Protein AF-0000000076358049 (afdb_homodimer)

Organism: Callorhinchus milii (NCBI:txid7868)

InterPro domains:
  IPR013098 Immunoglobulin I-set [PF07679] (2-53)
  IPR013783 Immunoglobulin-like fold [G3DSA:2.60.40.10] (1-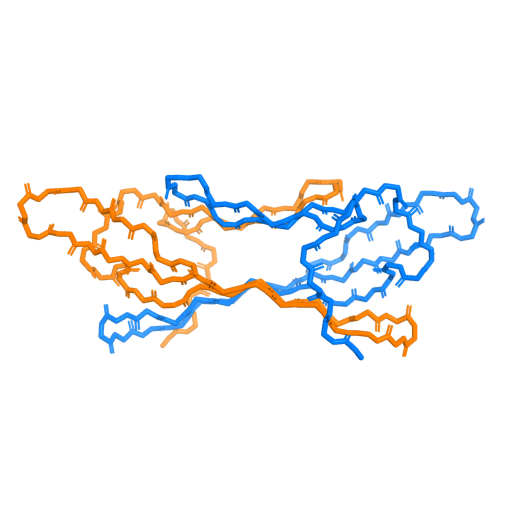58)
  IPR036179 Immunoglobulin-like domain superfamily [SSF48726] (2-59)

pLDDT: mean 88.79, std 9.06, range [47.19, 95.88]

Nearest PDB structures (foldseek):
  7ahs-assembly3_C  TM=7.640E-01  e=2.952E-03  Homo sapiens
  2vaj-assembly1_A-2  TM=8.334E-01  e=4.923E-01  Homo sapiens
  2xy2-assembly1_A  TM=7.778E-01  e=8.411E-01  Homo sapiens
  2oaj-assembly1_A  TM=4.592E-01  e=3.950E+00  Saccharomyces c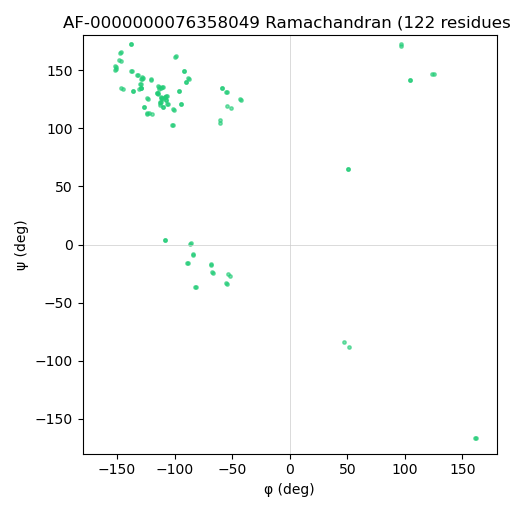erevisiae
  7ahs-assembly3_C  TM=7.615E-01  e=2.955E-03  Homo sapiens

Foldseek 3Di:
DPDDDDPQWHWDDDDPDTDIDGDPDDQVNFDKDKDWDADPPGDIDMDMWTWDADPVGDIDIHD/DPDDDDPQWHWDDDPPDTDIDGDPDDQVNFDKDKDWDADPPGDIDMDMWTWDADPVGDIDIHD

Solvent-accessible surface area (backbone atoms only — not comparable to full-atom values): 6856 Å² total; per-residue (Å²): 105,75,38,58,77,41,92,50,34,42,72,48,73,54,102,49,31,51,33,41,37,51,50,82,81,46,62,62,63,16,28,42,38,34,41,38,34,44,27,32,95,60,45,33,29,61,48,60,35,34,40,46,51,47,94,89,59,65,68,49,79,49,113,104,75,40,60,79,43,93,50,34,42,71,50,73,51,100,50,32,48,34,42,37,48,49,82,82,46,63,63,64,17,29,42,39,33,43,39,34,43,28,33,95,60,45,33,29,60,48,62,34,34,40,45,50,46,94,89,59,63,69,48,78,48,115

Sequence (126 aa):
MELQESPKYSFRRTGRRHFMTIHNVAAEDEGVYSVIAQLEPRGEAKSTAELYVSSKGGYVWNEMELQESPKYSFRRTGRRHFMTIHNVAAEDEGVYSVIAQLEPRGEAKSTAELYVSSKGGYVWNE

Secondary structure (DSSP, 8-state):
-EE-S-SSEEEEEETTEEEEEESS--GGG-EEEEEEEEESSS-EEEEEEEEEE-TTS-EEEE-/-EE-S-SSEEEEEETTEEEEEESS--GGG-EEEEEEEEESSS-EEEEEEEEEE-TTS-EEEE-

Radius of gyration: 14.93 Å; Cα contacts (8 Å, |Δi|>4): 304; chains: 2; bounding box: 22×43×33 Å

Structure (mmCIF, N/CA/C/O backbone):
data_AF-0000000076358049-model_v1
#
loop_
_entity.id
_entity.type
_entity.pdbx_description
1 polymer 'Immunoglobulin I-set domain-containing protein'
#
loop_
_atom_site.group_PDB
_atom_site.id
_atom_site.type_symbol
_atom_site.label_atom_id
_atom_site.label_alt_id
_atom_site.label_comp_id
_atom_site.label_asym_id
_atom_site.label_entity_id
_atom_site.label_seq_id
_atom_site.pdbx_PDB_ins_code
_atom_site.Cartn_x
_atom_site.Cartn_y
_atom_site.Cartn_z
_atom_site.occupancy
_atom_site.B_iso_or_equiv
_atom_site.auth_seq_id
_atom_site.auth_comp_id
_atom_site.auth_asym_id
_atom_site.auth_atom_id
_atom_site.pdbx_PDB_model_num
ATOM 1 N N . MET A 1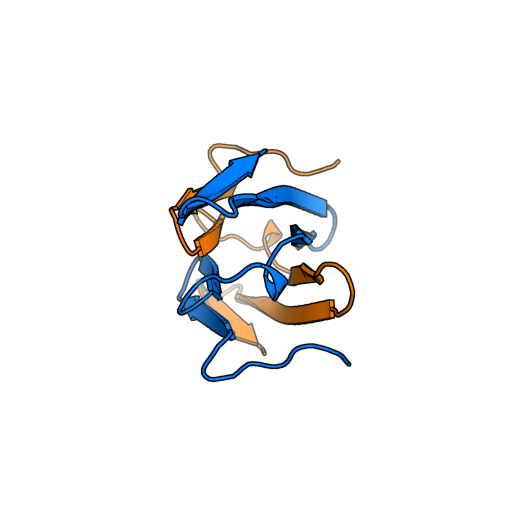 1 ? -12.273 -14.086 1.171 1 47.19 1 MET A N 1
ATOM 2 C CA . MET A 1 1 ? -11.641 -13.906 2.477 1 47.19 1 MET A CA 1
ATOM 3 C C . MET A 1 1 ? -10.641 -12.758 2.445 1 47.19 1 MET A C 1
ATOM 5 O O . MET A 1 1 ? -9.891 -12.609 1.476 1 47.19 1 MET A O 1
ATOM 9 N N . GLU A 1 2 ? -10.867 -11.703 3.23 1 55.41 2 GLU A N 1
ATOM 10 C CA . GLU A 1 2 ? -9.992 -10.531 3.281 1 55.41 2 GLU A CA 1
ATOM 11 C C . GLU A 1 2 ? -8.586 -10.906 3.73 1 55.41 2 GLU A C 1
ATOM 13 O O . GLU A 1 2 ? -8.414 -11.703 4.656 1 55.41 2 GLU A O 1
ATOM 18 N N . LEU A 1 3 ? -7.703 -10.961 2.906 1 61.09 3 LEU A N 1
ATOM 19 C CA . LEU A 1 3 ? -6.336 -11.234 3.326 1 61.09 3 LEU A CA 1
ATOM 20 C C . LEU A 1 3 ? -5.91 -10.297 4.449 1 61.09 3 LEU A C 1
ATOM 22 O O . LEU A 1 3 ? -6.285 -9.125 4.457 1 61.09 3 LEU A O 1
ATOM 26 N N . GLN A 1 4 ? -5.629 -10.859 5.57 1 71.56 4 GLN A N 1
ATOM 27 C CA . GLN A 1 4 ? -5.027 -10.164 6.699 1 71.56 4 GLN A CA 1
ATOM 28 C C . GLN A 1 4 ? -3.521 -10.406 6.762 1 71.56 4 GLN A C 1
ATOM 30 O O . GLN A 1 4 ? -3.008 -11.32 6.109 1 71.56 4 GLN A O 1
ATOM 35 N N . GLU A 1 5 ? -2.812 -9.609 7.461 1 79.5 5 GLU A N 1
ATOM 36 C CA . GLU A 1 5 ? -1.397 -9.852 7.723 1 79.5 5 GLU A CA 1
ATOM 37 C C . GLU A 1 5 ? -1.14 -11.32 8.055 1 79.5 5 GLU A C 1
ATOM 39 O O . GLU A 1 5 ? -1.915 -11.938 8.781 1 79.5 5 GLU A O 1
ATOM 44 N N . SER A 1 6 ? -0.331 -11.992 7.43 1 84.81 6 SER A N 1
ATOM 45 C CA . SER A 1 6 ? 0.047 -13.398 7.559 1 84.81 6 SER A CA 1
ATOM 46 C C . SER A 1 6 ? 1.52 -13.602 7.223 1 84.81 6 SER A C 1
ATOM 48 O O . SER A 1 6 ? 2.189 -12.688 6.742 1 84.81 6 SER A O 1
ATOM 50 N N . PRO A 1 7 ? 1.983 -14.766 7.605 1 88.94 7 PRO A N 1
ATOM 51 C CA . PRO A 1 7 ? 3.354 -15.039 7.168 1 88.94 7 PRO A CA 1
ATOM 52 C C . PRO A 1 7 ? 3.541 -14.867 5.664 1 88.94 7 PRO A C 1
ATOM 54 O O . PRO A 1 7 ? 4.656 -14.617 5.203 1 88.94 7 PRO A O 1
ATOM 57 N N . LYS A 1 8 ? 2.512 -15.016 4.934 1 90.12 8 LYS A N 1
ATOM 58 C CA . LYS A 1 8 ? 2.57 -14.914 3.477 1 90.12 8 LYS A CA 1
ATOM 59 C C . LYS A 1 8 ? 2.518 -13.453 3.029 1 90.12 8 LYS A C 1
ATOM 61 O O . LYS A 1 8 ? 3.215 -13.062 2.092 1 90.12 8 LYS A O 1
ATOM 66 N N . TYR A 1 9 ? 1.744 -12.664 3.729 1 91.44 9 TYR A N 1
ATOM 67 C CA . TYR A 1 9 ? 1.581 -11.25 3.408 1 91.44 9 TYR A CA 1
ATOM 68 C C . TYR A 1 9 ? 1.867 -10.383 4.625 1 91.44 9 TYR A C 1
ATOM 70 O O . TYR A 1 9 ? 1.155 -10.453 5.633 1 91.44 9 TYR A O 1
ATOM 78 N N . SER A 1 10 ? 2.867 -9.562 4.488 1 91.56 10 SER A N 1
ATOM 79 C CA . SER A 1 10 ? 3.135 -8.641 5.59 1 91.56 10 SER A CA 1
ATOM 80 C C . SER A 1 10 ? 2.871 -7.195 5.18 1 91.56 10 SER A C 1
ATOM 82 O O . SER A 1 10 ? 3.186 -6.797 4.055 1 91.56 10 SER A O 1
ATOM 84 N N . PHE A 1 11 ? 2.209 -6.477 6.078 1 90.31 11 PHE A N 1
ATOM 85 C CA . PHE A 1 11 ? 1.951 -5.051 5.922 1 90.31 11 PHE A CA 1
ATOM 86 C C . PHE A 1 11 ? 2.736 -4.246 6.949 1 90.31 11 PHE A C 1
ATOM 88 O O . PHE A 1 11 ? 2.703 -4.547 8.141 1 90.31 11 PHE A O 1
ATOM 95 N N . ARG A 1 12 ? 3.484 -3.266 6.406 1 85.75 12 ARG A N 1
ATOM 96 C CA . ARG A 1 12 ? 4.277 -2.461 7.328 1 85.75 12 ARG A CA 1
ATOM 97 C C . ARG A 1 12 ? 4.113 -0.973 7.039 1 85.75 12 ARG A C 1
ATOM 99 O O . ARG A 1 12 ? 3.838 -0.581 5.902 1 85.75 12 ARG A O 1
ATOM 106 N N . ARG A 1 13 ? 4.16 -0.231 8.102 1 86.5 13 ARG A N 1
ATOM 107 C CA . ARG A 1 13 ? 4.195 1.228 8.047 1 86.5 13 ARG A CA 1
ATOM 108 C C . ARG A 1 13 ? 5.406 1.774 8.797 1 86.5 13 ARG A C 1
ATOM 110 O O . ARG A 1 13 ? 5.621 1.449 9.969 1 86.5 13 ARG A O 1
ATOM 117 N N . THR A 1 14 ? 6.23 2.309 8.062 1 80.56 14 THR A N 1
ATOM 118 C CA . THR A 1 14 ? 7.406 2.9 8.695 1 80.56 14 THR A CA 1
ATOM 119 C C . THR A 1 14 ? 7.512 4.383 8.352 1 80.56 14 THR A C 1
ATOM 121 O O . THR A 1 14 ? 7.797 4.746 7.211 1 80.56 14 THR A O 1
ATOM 124 N N . GLY A 1 15 ? 7.352 5.301 9.367 1 77.06 15 GLY A N 1
ATOM 125 C CA . GLY A 1 15 ? 7.52 6.73 9.156 1 77.06 15 GLY A CA 1
ATOM 126 C C . GLY A 1 15 ? 6.719 7.258 7.977 1 77.06 15 GLY A C 1
ATOM 127 O O . GLY A 1 15 ? 5.5 7.426 8.07 1 77.06 15 GLY A O 1
ATOM 128 N N . ARG A 1 16 ? 7.434 7.176 6.684 1 80.69 16 ARG A N 1
ATOM 129 C CA . ARG A 1 16 ? 6.887 7.84 5.504 1 80.69 16 ARG A CA 1
ATOM 130 C C . ARG A 1 16 ? 6.34 6.824 4.508 1 80.69 16 ARG A C 1
ATOM 132 O O . ARG A 1 16 ? 5.832 7.195 3.447 1 80.69 16 ARG A O 1
ATOM 139 N N . ARG A 1 17 ? 6.379 5.508 4.93 1 84.88 17 ARG A N 1
ATOM 140 C CA . ARG A 1 17 ? 6.039 4.508 3.922 1 84.88 17 ARG A CA 1
ATOM 141 C C . ARG A 1 17 ? 4.988 3.537 4.445 1 84.88 17 ARG A C 1
ATOM 143 O O . ARG A 1 17 ? 5.027 3.139 5.609 1 84.88 17 ARG A O 1
ATOM 150 N N . HIS A 1 18 ? 4.012 3.271 3.654 1 89.88 18 HIS A N 1
ATOM 151 C CA . HIS A 1 18 ? 3.105 2.141 3.814 1 89.88 18 HIS A CA 1
ATOM 152 C C . HIS A 1 18 ? 3.299 1.117 2.699 1 89.88 18 HIS A C 1
ATOM 154 O O . HIS A 1 18 ? 3.25 1.463 1.518 1 89.88 18 HIS A O 1
ATOM 160 N N . PHE A 1 19 ? 3.635 -0.212 3.131 1 89.31 19 PHE A N 1
ATOM 161 C CA . PHE A 1 19 ? 3.902 -1.138 2.035 1 89.31 19 PHE A CA 1
ATOM 162 C C . PHE A 1 19 ? 3.451 -2.547 2.396 1 89.31 19 PHE A C 1
ATOM 164 O O . PHE A 1 19 ? 3.264 -2.863 3.574 1 89.31 19 PHE A O 1
ATOM 171 N N . MET A 1 20 ? 3.213 -3.346 1.371 1 91.88 20 MET A N 1
ATOM 172 C CA . MET A 1 20 ? 2.914 -4.773 1.444 1 91.88 20 MET A CA 1
ATOM 173 C C . MET A 1 20 ? 4.07 -5.602 0.888 1 91.88 20 MET A C 1
ATOM 175 O O . MET A 1 20 ? 4.66 -5.242 -0.132 1 91.88 20 MET A O 1
ATOM 179 N N . THR A 1 21 ? 4.406 -6.641 1.609 1 93.31 21 THR A N 1
ATOM 180 C CA . THR A 1 21 ? 5.406 -7.594 1.133 1 93.31 21 THR A CA 1
ATOM 181 C C . THR A 1 21 ? 4.781 -8.969 0.909 1 93.31 21 THR A C 1
ATOM 183 O O . THR A 1 21 ? 4.055 -9.469 1.768 1 93.31 21 THR A O 1
ATOM 186 N N . ILE A 1 22 ? 5.039 -9.547 -0.268 1 94.19 22 ILE A N 1
ATOM 187 C CA . ILE A 1 22 ? 4.613 -10.906 -0.562 1 94.19 22 ILE A CA 1
ATOM 188 C C . ILE A 1 22 ? 5.793 -11.859 -0.4 1 94.19 22 ILE A C 1
ATOM 190 O O . ILE A 1 22 ? 6.793 -11.75 -1.114 1 94.19 22 ILE A O 1
ATOM 194 N N . HIS A 1 23 ? 5.641 -12.742 0.564 1 94.12 23 HIS A N 1
ATOM 195 C CA . HIS A 1 23 ? 6.68 -13.75 0.765 1 94.12 23 HIS A CA 1
ATOM 196 C C . HIS A 1 23 ? 6.402 -15 -0.063 1 94.12 23 HIS A C 1
ATOM 198 O O . HIS A 1 23 ? 5.258 -15.445 -0.159 1 94.12 23 HIS A O 1
ATOM 204 N N . ASN A 1 24 ? 7.441 -15.609 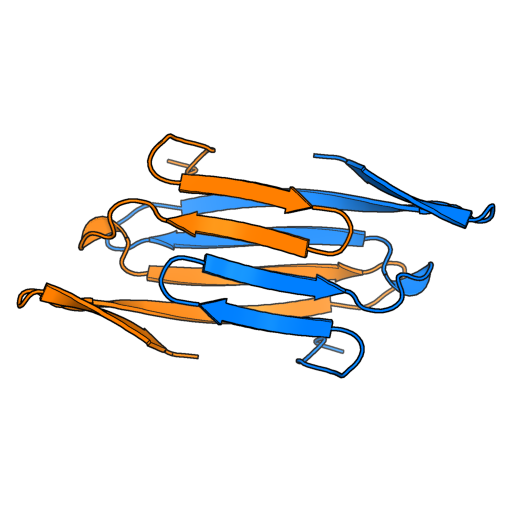-0.667 1 93.38 24 ASN A N 1
ATOM 205 C CA . ASN A 1 24 ? 7.355 -16.812 -1.488 1 93.38 24 ASN A CA 1
ATOM 206 C C . ASN A 1 24 ? 6.285 -16.688 -2.568 1 93.38 24 ASN A C 1
ATOM 208 O O . ASN A 1 24 ? 5.363 -17.5 -2.639 1 93.38 24 ASN A O 1
ATOM 212 N N . VAL A 1 25 ? 6.508 -15.812 -3.426 1 94.38 25 VAL A N 1
ATOM 213 C CA . VAL A 1 25 ? 5.551 -15.5 -4.48 1 94.38 25 VAL A CA 1
ATOM 214 C C . VAL A 1 25 ? 5.188 -16.766 -5.246 1 94.38 25 VAL A C 1
ATOM 216 O O . VAL A 1 25 ? 6.066 -17.547 -5.621 1 94.38 25 VAL A O 1
ATOM 219 N N . ALA A 1 26 ? 3.85 -16.953 -5.406 1 94.12 26 ALA A N 1
ATOM 220 C CA . ALA A 1 26 ? 3.307 -18.109 -6.121 1 94.12 26 ALA A CA 1
ATOM 221 C C . ALA A 1 26 ? 2.148 -17.688 -7.027 1 94.12 26 ALA A C 1
ATOM 223 O O . ALA A 1 26 ? 1.708 -16.547 -7 1 94.12 26 ALA A O 1
ATOM 224 N N . ALA A 1 27 ? 1.674 -18.641 -7.84 1 94.19 27 ALA A N 1
ATOM 225 C CA . ALA A 1 27 ? 0.628 -18.359 -8.82 1 94.19 27 ALA A CA 1
ATOM 226 C C . ALA A 1 27 ? -0.602 -17.75 -8.164 1 94.19 27 ALA A C 1
ATOM 228 O O . ALA A 1 27 ? -1.275 -16.906 -8.75 1 94.19 27 ALA A O 1
ATOM 229 N N . GLU A 1 28 ? -0.873 -18.141 -6.949 1 92.44 28 GLU A N 1
ATOM 230 C CA . GLU A 1 28 ? -2.055 -17.641 -6.246 1 92.44 28 GLU A CA 1
ATOM 231 C C . GLU A 1 28 ? -1.921 -16.156 -5.91 1 92.44 28 GLU A C 1
ATOM 233 O O . GLU A 1 28 ? -2.908 -15.508 -5.57 1 92.44 28 GLU A O 1
ATOM 238 N N . ASP A 1 29 ? -0.656 -15.656 -5.965 1 93.31 29 ASP A N 1
ATOM 239 C CA . ASP A 1 29 ? -0.4 -14.25 -5.645 1 93.31 29 ASP A CA 1
ATOM 240 C C . ASP A 1 29 ? -0.651 -13.359 -6.855 1 93.31 29 ASP A C 1
ATOM 242 O O . ASP A 1 29 ? -0.625 -12.133 -6.746 1 93.31 29 ASP A O 1
ATOM 246 N N . GLU A 1 30 ? -0.865 -14 -8.031 1 95 30 GLU A N 1
ATOM 247 C CA . GLU A 1 30 ? -1.159 -13.211 -9.219 1 95 30 GLU A CA 1
ATOM 248 C C . GLU A 1 30 ? -2.406 -12.352 -9.023 1 95 30 GLU A C 1
ATOM 250 O O . GLU A 1 30 ? -3.395 -12.812 -8.445 1 95 30 GLU A O 1
ATOM 255 N N . GLY A 1 31 ? -2.359 -11.102 -9.414 1 95.12 31 GLY A N 1
ATOM 256 C CA . GLY A 1 31 ? -3.488 -10.203 -9.25 1 95.12 31 GLY A CA 1
ATOM 257 C C . GLY A 1 31 ? -3.096 -8.734 -9.328 1 95.12 31 GLY A C 1
ATOM 258 O O . GLY A 1 31 ? -2.049 -8.398 -9.883 1 95.12 31 GLY A O 1
ATOM 259 N N . VAL A 1 32 ? -3.992 -7.855 -8.922 1 95.25 32 VAL A N 1
ATOM 260 C CA . VAL A 1 32 ? -3.801 -6.41 -9 1 95.25 32 VAL A CA 1
ATOM 261 C C . VAL A 1 32 ? -3.588 -5.844 -7.598 1 95.25 32 VAL A C 1
ATOM 263 O O . VAL A 1 32 ? -4.359 -6.133 -6.68 1 95.25 32 VAL A O 1
ATOM 266 N N . TYR A 1 33 ? -2.562 -5.148 -7.473 1 93.88 33 TYR A N 1
ATOM 267 C CA . TYR A 1 33 ? -2.191 -4.516 -6.211 1 93.88 33 TYR A CA 1
ATOM 268 C C . TYR A 1 33 ? -2.252 -2.996 -6.324 1 93.88 33 TYR A C 1
ATOM 270 O O . TYR A 1 33 ? -1.66 -2.412 -7.238 1 93.88 33 TYR A O 1
ATOM 278 N N . SER A 1 34 ? -2.939 -2.336 -5.359 1 92.94 34 SER A N 1
ATOM 279 C CA . SER A 1 34 ? -3.115 -0.887 -5.402 1 92.94 34 SER A CA 1
ATOM 280 C C . SER A 1 34 ? -2.738 -0.246 -4.07 1 92.94 34 SER A C 1
ATOM 282 O O . SER A 1 34 ? -3 -0.811 -3.006 1 92.94 34 SER A O 1
ATOM 284 N N . VAL A 1 35 ? -2.09 0.815 -4.184 1 93.5 35 VAL A N 1
ATOM 285 C CA . VAL A 1 35 ? -1.93 1.717 -3.049 1 93.5 35 VAL A CA 1
ATOM 286 C C . VAL A 1 35 ? -2.809 2.951 -3.24 1 93.5 35 VAL A C 1
ATOM 288 O O . VAL A 1 35 ? -2.684 3.662 -4.238 1 93.5 35 VAL A O 1
ATOM 291 N N . ILE A 1 36 ? -3.711 3.213 -2.328 1 93.19 36 ILE A N 1
ATOM 292 C CA . ILE A 1 36 ? -4.691 4.289 -2.447 1 93.19 36 ILE A CA 1
ATOM 293 C C . ILE A 1 36 ? -4.578 5.223 -1.245 1 93.19 36 ILE A C 1
ATOM 295 O O . ILE A 1 36 ? -4.645 4.777 -0.097 1 93.19 36 ILE A O 1
ATOM 299 N N . ALA A 1 37 ? -4.406 6.457 -1.51 1 93.94 37 ALA A N 1
ATOM 300 C CA . ALA A 1 37 ? -4.383 7.488 -0.476 1 93.94 37 ALA A CA 1
ATOM 301 C C . ALA A 1 37 ? -5.59 8.414 -0.599 1 93.94 37 ALA A C 1
ATOM 303 O O . ALA A 1 37 ? -5.832 8.992 -1.663 1 93.94 37 ALA A O 1
ATOM 304 N N . GLN A 1 38 ? -6.34 8.477 0.418 1 95.25 38 GLN A N 1
ATOM 305 C CA . GLN A 1 38 ? -7.398 9.477 0.554 1 95.25 38 GLN A CA 1
ATOM 306 C C . GLN A 1 38 ? -6.973 10.609 1.481 1 95.25 38 GLN A C 1
ATOM 308 O O . GLN A 1 38 ? -6.984 10.461 2.705 1 95.25 38 GLN A O 1
ATOM 313 N N . LEU A 1 39 ? -6.621 11.703 0.933 1 94.31 39 LEU A N 1
ATOM 314 C CA . LEU A 1 39 ? -5.984 12.797 1.66 1 94.31 39 LEU A CA 1
ATOM 315 C C . LEU A 1 39 ? -7.023 13.789 2.17 1 94.31 39 LEU A C 1
ATOM 317 O O . LEU A 1 39 ? -8.086 13.953 1.562 1 94.31 39 LEU A O 1
ATOM 321 N N . GLU A 1 40 ? -6.695 14.414 3.307 1 92 40 GLU A N 1
ATOM 322 C CA . GLU A 1 40 ? -7.516 15.469 3.893 1 92 40 GLU A CA 1
ATOM 323 C C . GLU A 1 40 ? -6.793 16.812 3.85 1 92 40 GLU A C 1
ATOM 325 O O . GLU A 1 40 ? -5.605 16.891 4.172 1 92 40 GLU A O 1
ATOM 330 N N . PRO A 1 41 ? -7.629 17.766 3.412 1 88.5 41 PRO A N 1
ATOM 331 C CA . PRO A 1 41 ? -9.086 17.812 3.275 1 88.5 41 PRO A CA 1
ATOM 332 C C . PRO A 1 41 ? -9.57 17.312 1.913 1 88.5 41 PRO A C 1
ATOM 334 O O . PRO A 1 41 ? -10.766 17.094 1.718 1 88.5 41 PRO A O 1
ATOM 337 N N . ARG A 1 42 ? -8.5 17.297 1.078 1 87.19 42 ARG A N 1
ATOM 338 C CA . ARG A 1 42 ? -8.914 16.859 -0.254 1 87.19 42 ARG A CA 1
ATOM 339 C C . ARG A 1 42 ? -7.77 16.172 -0.984 1 87.19 42 ARG A C 1
ATOM 341 O O . ARG A 1 42 ? -6.598 16.422 -0.694 1 87.19 42 ARG A O 1
ATOM 348 N N . GLY A 1 43 ? -8.148 15.25 -1.834 1 89.31 43 GLY A N 1
ATOM 349 C CA . GLY A 1 43 ? -7.188 14.609 -2.713 1 89.31 43 GLY A CA 1
ATOM 350 C C . GLY A 1 43 ? -7.191 13.094 -2.6 1 89.31 43 GLY A C 1
ATOM 351 O O . GLY A 1 43 ? -7.613 12.547 -1.58 1 89.31 43 GLY A O 1
ATOM 352 N N . GLU A 1 44 ? -6.934 12.539 -3.666 1 90.81 44 GLU A N 1
ATOM 353 C CA . GLU A 1 44 ? -6.758 11.094 -3.744 1 90.81 44 GLU A CA 1
ATOM 354 C C . GLU A 1 44 ? -5.555 10.727 -4.605 1 90.81 44 GLU A C 1
ATOM 356 O O . GLU A 1 44 ? -5.301 11.367 -5.629 1 90.81 44 GLU A O 1
ATOM 361 N N . ALA A 1 45 ? -4.738 9.828 -4.055 1 87.69 45 ALA A N 1
ATOM 362 C CA . ALA A 1 45 ? -3.648 9.258 -4.844 1 87.69 45 ALA A CA 1
ATOM 363 C C . ALA A 1 45 ? -3.771 7.742 -4.938 1 87.69 45 ALA A C 1
ATOM 365 O O . ALA A 1 45 ? -4.188 7.086 -3.98 1 87.69 45 ALA A O 1
ATOM 366 N N . LYS A 1 46 ? -3.412 7.246 -6.168 1 88.19 46 LYS A N 1
ATOM 367 C CA . LYS A 1 46 ? -3.523 5.805 -6.391 1 88.19 46 LYS A CA 1
ATOM 368 C C . LYS A 1 46 ? -2.422 5.309 -7.324 1 88.19 46 LYS A C 1
ATOM 370 O O . LYS A 1 46 ? -2.109 5.957 -8.32 1 88.19 46 LYS A O 1
ATOM 375 N N . SER A 1 47 ? -1.845 4.281 -6.969 1 89.69 47 SER A N 1
ATOM 376 C CA . SER A 1 47 ? -0.938 3.543 -7.844 1 89.69 47 SER A CA 1
ATOM 377 C C . SER A 1 47 ? -1.297 2.061 -7.883 1 89.69 47 SER A C 1
ATOM 379 O O . SER A 1 47 ? -1.612 1.463 -6.852 1 89.69 47 SER A O 1
ATOM 381 N N . THR A 1 48 ? -1.304 1.514 -9.125 1 92.12 48 THR A N 1
ATOM 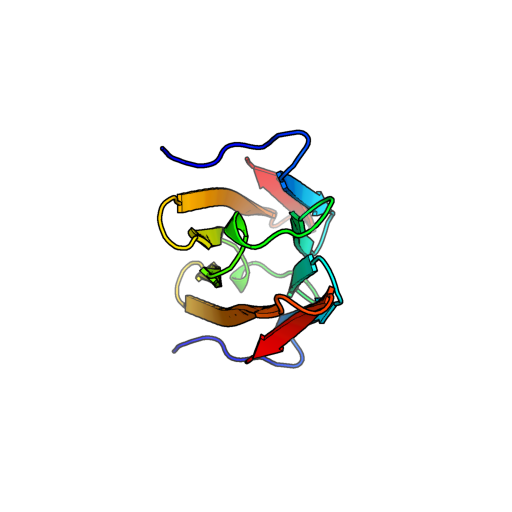382 C CA . THR A 1 48 ? -1.694 0.118 -9.289 1 92.12 48 THR A CA 1
ATOM 383 C C . THR A 1 48 ? -0.645 -0.645 -10.094 1 92.12 48 THR A C 1
ATOM 385 O O . THR A 1 48 ? -0.086 -0.115 -11.055 1 92.12 48 THR A O 1
ATOM 388 N N . ALA A 1 49 ? -0.48 -1.846 -9.703 1 92.5 49 ALA A N 1
ATOM 389 C CA . ALA A 1 49 ? 0.373 -2.762 -10.461 1 92.5 49 ALA A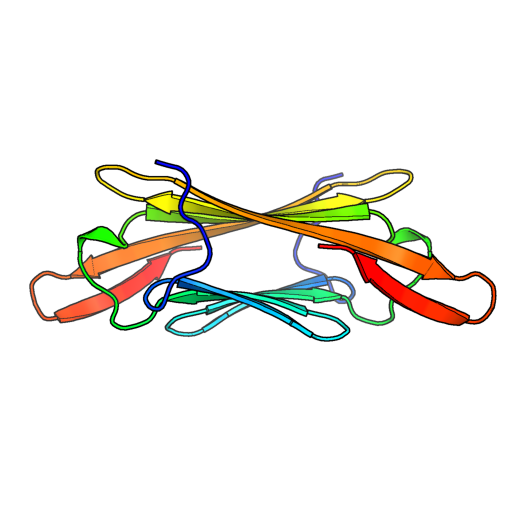 CA 1
ATOM 390 C C . ALA A 1 49 ? -0.264 -4.145 -10.562 1 92.5 49 ALA A C 1
ATOM 392 O O . ALA A 1 49 ? -1.002 -4.562 -9.672 1 92.5 49 ALA A O 1
ATOM 393 N N . GLU A 1 50 ? 0.056 -4.793 -11.688 1 94.81 50 GLU A N 1
ATOM 394 C CA . GLU A 1 50 ? -0.393 -6.168 -11.891 1 94.81 50 GLU A CA 1
ATOM 395 C C . GLU A 1 50 ? 0.769 -7.148 -11.773 1 94.81 50 GLU A C 1
ATOM 397 O O . GLU A 1 50 ? 1.798 -6.984 -12.43 1 94.81 50 GLU A O 1
ATOM 402 N N . LEU A 1 51 ? 0.617 -8.086 -10.914 1 95.06 51 LEU A N 1
ATOM 403 C CA . LEU A 1 51 ? 1.618 -9.133 -10.75 1 95.06 51 LEU A CA 1
ATOM 404 C C . LEU A 1 51 ? 1.269 -10.359 -11.578 1 95.06 51 LEU A C 1
ATOM 406 O O . LEU A 1 51 ? 0.188 -10.938 -11.422 1 95.06 51 LEU A O 1
ATOM 410 N N . TYR A 1 52 ? 2.186 -10.688 -12.461 1 95.88 52 TYR A N 1
ATOM 411 C CA . TYR A 1 52 ? 2.055 -11.906 -13.258 1 95.88 52 TYR A CA 1
ATOM 412 C C . TYR A 1 52 ? 3.098 -12.938 -12.852 1 95.88 52 TYR A C 1
ATOM 414 O O . TYR A 1 52 ? 4.289 -12.633 -12.781 1 95.88 52 TYR A O 1
ATOM 422 N N . VAL A 1 53 ? 2.609 -14.117 -12.523 1 95.75 53 VAL A N 1
ATOM 423 C CA . VAL A 1 53 ? 3.516 -15.18 -12.109 1 95.75 53 VAL A CA 1
ATOM 424 C C . VAL A 1 53 ? 3.617 -16.234 -13.219 1 95.75 53 VAL A C 1
ATOM 426 O O . VAL A 1 53 ? 2.6 -16.734 -13.703 1 95.75 53 VAL A O 1
ATOM 429 N N . SER A 1 54 ? 4.863 -16.531 -13.594 1 94.69 54 SER A N 1
ATOM 430 C CA . SER A 1 54 ? 5.105 -17.438 -14.711 1 94.69 54 SER A CA 1
ATOM 431 C C . SER A 1 54 ? 5.156 -18.891 -14.234 1 94.69 54 SER A C 1
ATOM 433 O O . SER A 1 54 ? 5.703 -19.188 -13.172 1 94.69 54 SER A O 1
ATOM 435 N N . SER A 1 55 ? 4.648 -19.797 -15.016 1 92.12 55 SER A N 1
ATOM 436 C CA . SER A 1 55 ? 4.727 -21.234 -14.742 1 92.12 55 SER A CA 1
ATOM 437 C C . SER A 1 55 ? 6.164 -21.734 -14.836 1 92.12 55 SER A C 1
ATOM 439 O O . SER A 1 55 ? 6.496 -22.781 -14.281 1 92.12 55 SER A O 1
ATOM 441 N N . LYS A 1 56 ? 7.074 -21.078 -15.57 1 91.06 56 LYS A N 1
ATOM 442 C CA . LYS A 1 56 ? 8.469 -21.469 -15.766 1 91.06 56 LYS A CA 1
ATOM 443 C C . LYS A 1 56 ? 9.352 -20.922 -14.641 1 91.06 56 LYS A C 1
ATOM 445 O O . LYS A 1 56 ? 10.562 -21.141 -14.641 1 91.06 56 LYS A O 1
ATOM 450 N N . GLY A 1 57 ? 8.742 -20.297 -13.812 1 89.81 57 GLY A N 1
ATOM 451 C CA . GLY A 1 57 ? 9.477 -19.656 -12.727 1 89.81 57 GLY A CA 1
ATOM 452 C C . GLY A 1 57 ? 9.617 -18.156 -12.891 1 89.81 57 GLY A C 1
ATOM 453 O O . GLY A 1 57 ? 9.555 -17.641 -14.016 1 89.81 57 GLY A O 1
ATOM 454 N N . GLY A 1 58 ? 9.516 -17.438 -11.781 1 93.88 58 GLY A N 1
ATOM 455 C CA . GLY A 1 58 ? 9.68 -15.984 -11.797 1 93.88 58 GLY A CA 1
ATOM 456 C C . GLY A 1 58 ? 8.367 -15.234 -11.875 1 93.88 58 GLY A C 1
ATOM 457 O O . GLY A 1 58 ? 7.297 -15.852 -11.945 1 93.88 58 GLY A O 1
ATOM 458 N N . TYR A 1 59 ? 8.391 -14 -11.727 1 93.94 59 TYR A N 1
ATOM 459 C CA . TYR A 1 59 ? 7.219 -13.133 -11.812 1 93.94 59 TYR A CA 1
ATOM 460 C C . TYR A 1 59 ? 7.605 -11.734 -12.297 1 93.94 59 TYR A C 1
ATOM 462 O O . TYR A 1 59 ? 8.773 -11.352 -12.227 1 93.94 59 TYR A O 1
ATOM 470 N N . VAL A 1 60 ? 6.68 -11.055 -12.922 1 93.19 60 VAL A N 1
ATOM 471 C CA . VAL A 1 60 ? 6.883 -9.695 -13.414 1 93.19 60 VAL A CA 1
ATOM 472 C C . VAL A 1 60 ? 5.758 -8.789 -12.914 1 93.19 60 VAL A C 1
ATOM 474 O O . VAL A 1 60 ? 4.617 -9.234 -12.758 1 93.19 60 VAL A O 1
ATOM 477 N N . TRP A 1 61 ? 6.129 -7.559 -12.578 1 91.56 61 TRP A N 1
ATOM 478 C CA . TRP A 1 61 ? 5.125 -6.543 -12.281 1 91.56 61 TRP A CA 1
ATOM 479 C C . TRP A 1 61 ? 4.836 -5.68 -13.5 1 91.56 61 TRP A C 1
ATOM 481 O O . TRP A 1 61 ? 5.754 -5.297 -14.234 1 91.56 61 TRP A O 1
ATOM 491 N N . ASN A 1 62 ? 3.525 -5.48 -13.812 1 89.06 62 ASN A N 1
ATOM 492 C CA . ASN A 1 62 ? 3.109 -4.578 -14.883 1 89.06 62 ASN A CA 1
ATOM 493 C C . ASN A 1 62 ? 2.436 -3.326 -14.328 1 89.06 62 ASN A C 1
ATOM 495 O O . ASN A 1 62 ? 1.488 -3.42 -13.547 1 89.06 62 ASN A O 1
ATOM 499 N N . GLU A 1 63 ? 2.934 -2.053 -14.523 1 78.5 63 GLU 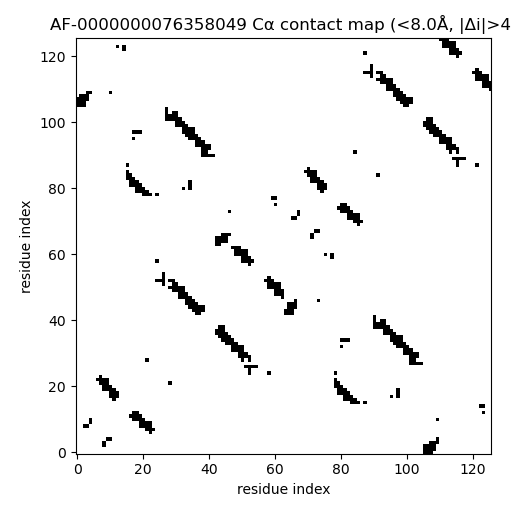A N 1
ATOM 500 C CA . GLU A 1 63 ? 2.389 -0.79 -14.031 1 78.5 63 GLU A CA 1
ATOM 501 C C . GLU A 1 63 ? 1.829 0.05 -15.18 1 78.5 63 GLU A C 1
ATOM 503 O O . GLU A 1 63 ? 2.322 -0.021 -16.312 1 78.5 63 GLU A O 1
ATOM 508 N N . MET B 1 1 ? -8.312 15.719 -7.543 1 48.84 1 MET B N 1
ATOM 509 C CA . MET B 1 1 ? -7.203 15.453 -8.461 1 48.84 1 MET B CA 1
ATOM 510 C C . MET B 1 1 ? -6.461 14.18 -8.062 1 48.84 1 MET B C 1
ATOM 512 O O . MET B 1 1 ? -6.234 13.938 -6.875 1 48.84 1 MET B O 1
ATOM 516 N N . GLU B 1 2 ? -6.434 13.164 -8.922 1 56.59 2 GLU B N 1
ATOM 517 C CA . GLU B 1 2 ? -5.766 11.898 -8.648 1 56.59 2 GLU B CA 1
ATOM 518 C C . GLU B 1 2 ? -4.273 12.102 -8.414 1 56.59 2 GLU B C 1
ATOM 520 O O . GLU B 1 2 ? -3.625 12.875 -9.125 1 56.59 2 GLU B O 1
ATOM 525 N N . LEU B 1 3 ? -3.846 12 -7.285 1 62.16 3 LEU B N 1
ATOM 526 C CA . LEU B 1 3 ? -2.412 12.109 -7.039 1 62.16 3 LEU B CA 1
ATOM 527 C C . LEU B 1 3 ? -1.639 11.117 -7.906 1 62.16 3 LEU B C 1
ATOM 529 O O . LEU B 1 3 ? -2.096 9.992 -8.133 1 62.16 3 LEU B O 1
ATOM 533 N N . GLN B 1 4 ? -0.805 11.641 -8.734 1 72.12 4 GLN B N 1
ATOM 534 C CA . GLN B 1 4 ? 0.155 10.875 -9.516 1 72.12 4 GLN B CA 1
ATOM 535 C C . GLN B 1 4 ? 1.544 10.914 -8.883 1 72.12 4 GLN B C 1
ATOM 537 O O . GLN B 1 4 ? 1.811 11.758 -8.023 1 72.12 4 GLN B O 1
ATOM 542 N N . GLU B 1 5 ? 2.383 10.016 -9.227 1 80.19 5 GLU B N 1
ATOM 543 C CA . GLU B 1 5 ? 3.781 10.062 -8.805 1 80.19 5 GLU B CA 1
ATOM 544 C C . GLU B 1 5 ? 4.348 11.477 -8.938 1 80.19 5 GLU B C 1
ATOM 546 O O . GLU B 1 5 ? 4.07 12.172 -9.914 1 80.19 5 GLU B O 1
ATOM 551 N N . SER B 1 6 ? 4.871 12.047 -7.984 1 85.12 6 SER B N 1
ATOM 552 C CA . SER B 1 6 ? 5.438 13.383 -7.883 1 85.12 6 SER B CA 1
ATOM 553 C C . SER B 1 6 ? 6.613 13.414 -6.906 1 85.12 6 SER B C 1
ATOM 555 O O . SER B 1 6 ? 6.871 12.43 -6.211 1 85.12 6 SER B O 1
ATOM 557 N N . PRO B 1 7 ? 7.348 14.477 -7 1 89.38 7 PRO B N 1
ATOM 558 C CA . PRO B 1 7 ? 8.391 14.594 -5.977 1 89.38 7 PRO B CA 1
ATOM 559 C C . PRO B 1 7 ? 7.848 14.43 -4.559 1 89.38 7 PRO B C 1
ATOM 561 O O . PRO B 1 7 ? 8.594 14.055 -3.648 1 89.38 7 PRO B O 1
ATOM 564 N N . LYS B 1 8 ? 6.637 14.734 -4.363 1 90.25 8 LYS B N 1
ATOM 565 C CA . LYS B 1 8 ? 6.016 14.656 -3.045 1 90.25 8 LYS B CA 1
ATOM 566 C C . LYS B 1 8 ? 5.59 13.234 -2.717 1 90.25 8 LYS B C 1
ATOM 568 O O . LYS B 1 8 ? 5.734 12.781 -1.58 1 90.25 8 LYS B O 1
ATOM 573 N N . TYR B 1 9 ? 5.121 12.523 -3.721 1 91.5 9 TYR B N 1
ATOM 574 C CA . TYR B 1 9 ? 4.656 11.156 -3.553 1 91.5 9 TYR B CA 1
ATOM 575 C C . TYR B 1 9 ? 5.355 10.219 -4.535 1 91.5 9 TYR B C 1
ATOM 577 O O . TYR B 1 9 ? 5.199 10.359 -5.75 1 91.5 9 TYR B O 1
ATOM 585 N N . SER B 1 10 ? 6.059 9.281 -3.996 1 91.62 10 SER B N 1
ATOM 586 C CA . SER B 1 10 ? 6.68 8.305 -4.883 1 91.62 10 SER B CA 1
ATOM 587 C C . SER B 1 10 ? 6.086 6.918 -4.676 1 91.62 10 SER B C 1
ATOM 589 O O . SER B 1 10 ? 5.812 6.516 -3.543 1 91.62 10 SER B O 1
ATOM 591 N N . PHE B 1 11 ? 5.82 6.262 -5.801 1 90.38 11 PHE B N 1
ATOM 592 C CA . PHE B 1 11 ? 5.352 4.883 -5.816 1 90.38 11 PHE B CA 1
ATOM 593 C C . PHE B 1 11 ? 6.41 3.957 -6.402 1 90.38 11 PHE B C 1
ATOM 595 O O . PHE B 1 11 ? 6.949 4.223 -7.48 1 90.38 11 PHE B O 1
ATOM 602 N N . ARG B 1 12 ? 6.723 2.922 -5.602 1 85.56 12 ARG B N 1
ATOM 603 C CA . ARG B 1 12 ? 7.75 2.004 -6.086 1 85.56 12 ARG B CA 1
ATOM 604 C C . ARG B 1 12 ? 7.297 0.555 -5.941 1 85.56 12 ARG B C 1
ATOM 606 O O . ARG B 1 12 ? 6.5 0.231 -5.059 1 85.56 12 ARG B O 1
ATOM 613 N N . ARG B 1 13 ? 7.734 -0.214 -6.887 1 86.25 13 ARG B N 1
ATOM 614 C CA . ARG B 1 13 ? 7.57 -1.663 -6.859 1 86.25 13 ARG B CA 1
ATOM 615 C C . ARG B 1 13 ? 8.922 -2.369 -6.98 1 86.25 13 ARG B C 1
ATOM 617 O O . ARG B 1 13 ? 9.68 -2.107 -7.914 1 86.25 13 ARG B O 1
ATOM 624 N N . THR B 1 14 ? 9.25 -2.969 -5.965 1 80.81 14 THR B N 1
ATOM 625 C CA . THR B 1 14 ? 10.5 -3.715 -5.996 1 80.81 14 THR B CA 1
ATOM 626 C C . THR B 1 14 ? 10.25 -5.199 -5.742 1 80.81 14 THR B C 1
ATOM 628 O O . THR B 1 14 ? 9.914 -5.598 -4.629 1 80.81 14 THR B O 1
ATOM 631 N N . GLY B 1 15 ? 10.453 -6.109 -6.758 1 77 15 GLY B N 1
ATOM 632 C CA . GLY B 1 15 ? 10.328 -7.551 -6.598 1 77 15 GLY B CA 1
ATOM 633 C C . GLY B 1 15 ? 9.062 -7.957 -5.867 1 77 15 GLY B C 1
ATOM 634 O O . GLY B 1 15 ? 7.988 -8.047 -6.473 1 77 15 GLY B O 1
ATOM 635 N N . ARG B 1 16 ? 9.172 -7.914 -4.375 1 80.75 16 ARG B N 1
ATOM 636 C CA . ARG B 1 16 ? 8.102 -8.484 -3.559 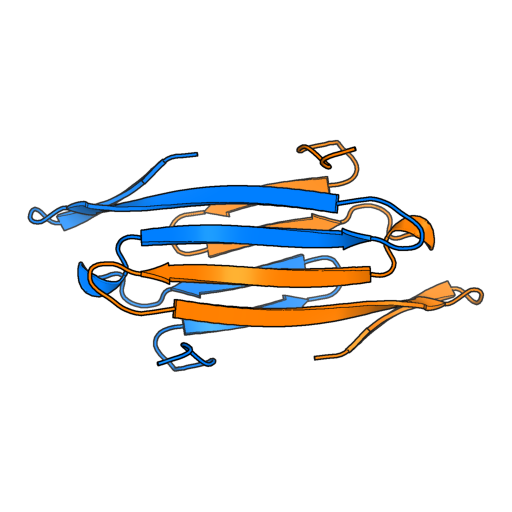1 80.75 16 ARG B CA 1
ATOM 637 C C . ARG B 1 16 ? 7.289 -7.387 -2.877 1 80.75 16 ARG B C 1
ATOM 639 O O . ARG B 1 16 ? 6.344 -7.676 -2.139 1 80.75 16 ARG B O 1
ATOM 646 N N . ARG B 1 17 ? 7.637 -6.09 -3.211 1 85 17 ARG B N 1
ATOM 647 C CA . ARG B 1 17 ? 7 -5.031 -2.434 1 85 17 ARG B CA 1
ATOM 648 C C . ARG B 1 17 ? 6.41 -3.961 -3.346 1 85 17 ARG B C 1
ATOM 650 O O . ARG B 1 17 ? 7.012 -3.602 -4.359 1 85 17 ARG B O 1
ATOM 657 N N . HIS B 1 18 ? 5.227 -3.564 -3.074 1 89.88 18 HIS B N 1
ATOM 658 C CA . HIS B 1 18 ? 4.617 -2.346 -3.596 1 89.88 18 HIS B CA 1
ATOM 659 C C . HIS B 1 18 ? 4.395 -1.323 -2.488 1 89.88 18 HIS B C 1
ATOM 661 O O . HIS B 1 18 ? 3.795 -1.638 -1.457 1 89.88 18 HIS B O 1
ATOM 667 N N . PHE B 1 19 ? 5.02 -0.044 -2.699 1 89.25 19 PHE B N 1
ATOM 668 C CA . PHE B 1 19 ? 4.867 0.877 -1.579 1 89.25 19 PHE B CA 1
ATOM 669 C C . PHE B 1 19 ? 4.797 2.318 -2.068 1 89.25 19 PHE B C 1
ATOM 671 O O . PHE B 1 19 ? 5.188 2.613 -3.201 1 89.25 19 PHE B O 1
ATOM 678 N N . MET B 1 20 ? 4.238 3.18 -1.239 1 91.94 20 MET B N 1
ATOM 679 C CA . MET B 1 20 ? 4.184 4.629 -1.401 1 91.94 20 MET B CA 1
ATOM 680 C C . MET B 1 20 ? 5.055 5.328 -0.361 1 91.94 20 MET B C 1
ATOM 682 O O . MET B 1 20 ? 5.074 4.93 0.805 1 91.94 20 MET B O 1
ATOM 686 N N . THR B 1 21 ? 5.793 6.297 -0.831 1 93.25 21 THR B N 1
ATOM 687 C CA . THR B 1 21 ? 6.578 7.133 0.07 1 93.25 21 THR B CA 1
ATOM 688 C C . THR B 1 21 ? 6.086 8.578 0.033 1 93.25 21 THR B C 1
ATOM 690 O O . THR B 1 21 ? 5.887 9.141 -1.044 1 93.25 21 THR B O 1
ATOM 693 N N . ILE B 1 22 ? 5.863 9.141 1.223 1 94.31 22 ILE B N 1
ATOM 694 C CA . ILE B 1 22 ? 5.516 10.555 1.337 1 94.31 22 ILE B CA 1
ATOM 695 C C . ILE B 1 22 ? 6.746 11.352 1.752 1 94.31 22 ILE B C 1
ATOM 697 O O . ILE B 1 22 ? 7.293 11.148 2.838 1 94.31 22 ILE B O 1
ATOM 701 N N . HIS B 1 23 ? 7.145 12.227 0.85 1 94.19 23 HIS B N 1
ATOM 702 C CA . HIS B 1 23 ? 8.273 13.094 1.166 1 94.19 23 HIS B CA 1
ATOM 703 C C . HIS B 1 23 ? 7.809 14.391 1.826 1 94.19 23 HIS B C 1
ATOM 705 O O . HIS B 1 23 ? 6.805 14.969 1.414 1 94.19 23 HIS B O 1
ATOM 711 N N . ASN B 1 24 ? 8.531 14.891 2.854 1 93.38 24 ASN B N 1
ATOM 712 C CA . ASN B 1 24 ? 8.227 16.109 3.588 1 93.38 24 ASN B CA 1
ATOM 713 C C . ASN B 1 24 ? 6.781 16.141 4.066 1 93.38 24 ASN B C 1
ATOM 715 O O . ASN B 1 24 ? 6.027 17.062 3.736 1 93.38 24 ASN B O 1
ATOM 719 N N . VAL B 1 25 ? 6.492 15.266 4.914 1 94.44 25 VAL B N 1
ATOM 720 C CA . VAL B 1 25 ? 5.133 15.094 5.418 1 94.44 25 VAL B CA 1
ATOM 721 C C . VAL B 1 25 ? 4.617 16.406 5.98 1 94.44 25 VAL B C 1
ATOM 723 O O . VAL B 1 25 ? 5.32 17.094 6.73 1 94.44 25 VAL B O 1
ATOM 726 N N . ALA B 1 26 ? 3.371 16.766 5.531 1 94.12 26 ALA B N 1
ATOM 727 C CA . ALA B 1 26 ? 2.707 17.984 5.961 1 94.12 26 ALA B CA 1
ATOM 728 C C . ALA B 1 26 ? 1.227 17.75 6.238 1 94.12 26 ALA B C 1
ATOM 730 O O . ALA B 1 26 ? 0.711 16.656 5.98 1 94.12 26 ALA B O 1
ATOM 731 N N . ALA B 1 27 ? 0.554 18.75 6.781 1 94.25 27 ALA B N 1
ATOM 732 C CA . ALA B 1 27 ? -0.844 18.641 7.184 1 94.25 27 ALA B CA 1
ATOM 733 C C . ALA B 1 27 ? -1.712 18.156 6.023 1 94.25 27 ALA B C 1
ATOM 735 O O . ALA B 1 27 ? -2.674 17.406 6.227 1 94.25 27 ALA B O 1
ATOM 736 N N . GLU B 1 28 ? -1.372 18.547 4.844 1 92.56 28 GLU B N 1
ATOM 737 C CA . GLU B 1 28 ? -2.164 18.172 3.672 1 92.56 28 GLU B CA 1
ATOM 738 C C . GLU B 1 28 ? -2.068 16.688 3.383 1 92.56 28 GLU B C 1
ATOM 740 O O . GLU B 1 28 ? -2.867 16.141 2.613 1 92.56 28 GLU B O 1
ATOM 745 N N . ASP B 1 29 ? -1.028 16.016 3.979 1 93.38 29 ASP B N 1
ATOM 746 C CA . ASP B 1 29 ? -0.822 14.594 3.762 1 93.38 29 ASP B CA 1
ATOM 747 C C . ASP B 1 29 ? -1.686 13.766 4.707 1 93.38 29 ASP B C 1
ATOM 749 O O . ASP B 1 29 ? -1.751 12.539 4.586 1 93.38 29 ASP B O 1
ATOM 753 N N . GLU B 1 30 ? -2.338 14.461 5.668 1 95.06 30 GLU B N 1
ATOM 754 C CA . GLU B 1 30 ? -3.225 13.742 6.574 1 95.06 30 GLU B CA 1
ATOM 755 C C . GLU B 1 30 ? -4.34 13.031 5.812 1 95.06 30 GLU B C 1
ATOM 757 O O . GLU B 1 30 ? -4.902 13.586 4.867 1 95.06 30 GLU B O 1
ATOM 762 N N . GLY B 1 31 ? -4.605 11.797 6.145 1 95.12 31 GLY B N 1
ATOM 763 C CA . GLY B 1 31 ? -5.637 11.031 5.465 1 95.12 31 GLY B CA 1
ATOM 764 C C . GLY B 1 31 ? -5.504 9.539 5.672 1 95.12 31 GLY B C 1
ATOM 765 O O . GLY B 1 31 ? -4.871 9.094 6.629 1 95.12 31 GLY B O 1
ATOM 766 N N . VAL B 1 32 ? -6.219 8.75 4.887 1 95.19 32 VAL B N 1
ATOM 767 C CA . VAL B 1 32 ? -6.258 7.297 5 1 95.19 32 VAL B CA 1
ATOM 768 C C . VAL B 1 32 ? -5.512 6.664 3.83 1 95.19 32 VAL B C 1
ATOM 770 O O . VAL B 1 32 ? -5.754 7.008 2.67 1 95.19 32 VAL B O 1
ATOM 773 N N . TYR B 1 33 ? -4.633 5.844 4.156 1 93.81 33 TYR B N 1
ATOM 774 C CA . TYR B 1 33 ? -3.814 5.133 3.18 1 93.81 33 TYR B CA 1
ATOM 775 C C . TYR B 1 33 ? -4.102 3.637 3.215 1 93.81 33 TYR B C 1
ATOM 777 O O . TYR B 1 33 ? -4.047 3.012 4.277 1 93.81 33 TYR B O 1
ATOM 785 N N . SER B 1 34 ? -4.375 3.041 2.027 1 92.94 34 SER B N 1
ATOM 786 C CA . SER B 1 34 ? -4.719 1.625 1.946 1 92.94 34 SER B CA 1
ATOM 787 C C . SER B 1 34 ? -3.863 0.906 0.91 1 92.94 34 SER B C 1
ATOM 789 O O . SER B 1 34 ? -3.557 1.465 -0.146 1 92.94 34 SER B O 1
ATOM 791 N N . VAL B 1 35 ? -3.461 -0.22 1.285 1 93.5 35 VAL B N 1
ATOM 792 C CA . VAL B 1 35 ? -2.912 -1.167 0.321 1 93.5 35 VAL B CA 1
ATOM 793 C C . VAL B 1 35 ? -3.92 -2.283 0.061 1 93.5 35 VAL B C 1
ATOM 795 O O . VAL B 1 35 ? -4.344 -2.975 0.99 1 93.5 35 VAL B O 1
ATOM 798 N N . ILE B 1 36 ? -4.34 -2.461 -1.178 1 93.19 36 ILE B N 1
ATOM 799 C CA . ILE B 1 36 ? -5.387 -3.406 -1.542 1 93.19 36 ILE B CA 1
ATOM 800 C C . ILE B 1 36 ? -4.859 -4.383 -2.592 1 93.19 36 ILE B C 1
ATOM 802 O O . ILE B 1 36 ? -4.344 -3.967 -3.633 1 93.19 36 ILE B O 1
ATOM 806 N N . ALA B 1 37 ? -4.977 -5.629 -2.312 1 93.88 37 ALA B N 1
ATOM 807 C CA . ALA B 1 37 ? -4.613 -6.688 -3.252 1 93.88 37 ALA B CA 1
ATOM 808 C C . ALA B 1 37 ? -5.848 -7.461 -3.711 1 93.88 37 ALA B C 1
ATOM 810 O O . ALA B 1 37 ? -6.609 -7.973 -2.885 1 93.88 37 ALA B O 1
ATOM 811 N N . GLN B 1 38 ? -6.066 -7.445 -4.949 1 95.12 38 GLN B N 1
ATOM 812 C CA . GLN B 1 38 ? -7.062 -8.312 -5.574 1 95.12 38 GLN B CA 1
ATOM 813 C C . GLN B 1 38 ? -6.402 -9.508 -6.246 1 95.12 38 GLN B C 1
ATOM 815 O O . GLN B 1 38 ? -5.852 -9.391 -7.34 1 95.12 38 GLN B O 1
ATOM 820 N N . LEU B 1 39 ? -6.457 -10.625 -5.645 1 94.25 39 LEU B N 1
ATOM 821 C CA . LEU B 1 39 ? -5.699 -11.805 -6.039 1 94.25 39 LEU B CA 1
ATOM 822 C C . LEU B 1 39 ? -6.508 -12.68 -6.992 1 94.25 39 LEU B C 1
ATOM 824 O O . LEU B 1 39 ? -7.738 -12.703 -6.922 1 94.25 39 LEU B O 1
ATOM 828 N N . GLU B 1 40 ? -5.789 -13.359 -7.875 1 92 40 GLU B N 1
ATOM 829 C CA . GLU B 1 40 ? -6.379 -14.328 -8.797 1 92 40 GLU B CA 1
ATOM 830 C C . GLU B 1 40 ? -5.934 -15.75 -8.469 1 92 40 GLU B C 1
ATOM 832 O O . GLU B 1 40 ? -4.75 -15.992 -8.227 1 92 40 GLU B O 1
ATOM 837 N N . PRO B 1 41 ? -7 -16.578 -8.508 1 88.56 41 PRO B N 1
ATOM 838 C CA . PRO B 1 41 ? -8.352 -16.422 -9.047 1 88.56 41 PRO B CA 1
ATOM 839 C C . PRO B 1 41 ? -9.328 -15.828 -8.039 1 88.56 41 PRO B C 1
ATOM 841 O O . PRO B 1 41 ? -10.445 -15.453 -8.398 1 88.56 41 PRO B O 1
ATOM 844 N N . ARG B 1 42 ? -8.766 -15.93 -6.801 1 87.38 42 ARG B N 1
ATOM 845 C CA . ARG B 1 42 ? -9.672 -15.414 -5.785 1 87.38 42 ARG B CA 1
ATOM 846 C C . ARG B 1 42 ? -8.898 -14.852 -4.594 1 87.38 42 ARG B C 1
ATOM 848 O O . ARG B 1 42 ? -7.77 -15.273 -4.328 1 87.38 42 ARG B O 1
ATOM 855 N N . GLY B 1 43 ? -9.508 -13.891 -3.969 1 89.12 43 GLY B N 1
ATOM 856 C CA . GLY B 1 43 ? -8.969 -13.352 -2.73 1 89.12 43 GLY B CA 1
ATOM 857 C C . GLY B 1 43 ? -8.734 -11.852 -2.783 1 89.12 43 GLY B C 1
ATOM 858 O O . GLY B 1 43 ? -8.586 -11.281 -3.863 1 89.12 43 GLY B O 1
ATOM 859 N N . GLU B 1 44 ? -8.914 -11.297 -1.71 1 90.62 44 GLU B N 1
ATOM 860 C CA . GLU B 1 44 ? -8.617 -9.883 -1.514 1 90.62 44 GLU B CA 1
ATOM 861 C C . GLU B 1 44 ? -7.902 -9.641 -0.189 1 90.62 44 GLU B C 1
ATOM 863 O O . GLU B 1 44 ? -8.219 -10.281 0.817 1 90.62 44 GLU B O 1
ATOM 868 N N . ALA B 1 45 ? -6.816 -8.867 -0.291 1 87.56 45 ALA B N 1
ATOM 869 C CA . ALA B 1 45 ? -6.137 -8.414 0.923 1 87.56 45 ALA B CA 1
ATOM 870 C C . ALA B 1 45 ? -6.098 -6.891 0.996 1 87.56 45 ALA B C 1
ATOM 872 O O . ALA B 1 45 ? -5.941 -6.219 -0.026 1 87.56 45 ALA B O 1
ATOM 873 N N . LYS B 1 46 ? -6.293 -6.414 2.273 1 88.12 46 LYS B N 1
ATOM 874 C CA . LYS B 1 46 ? -6.324 -4.965 2.463 1 88.12 46 LYS B CA 1
ATOM 875 C C . LYS B 1 46 ? -5.707 -4.574 3.803 1 88.12 46 LYS B C 1
ATOM 877 O O . LYS B 1 46 ? -5.957 -5.223 4.82 1 88.12 46 LYS B O 1
ATOM 882 N N . SER B 1 47 ? -4.902 -3.623 3.781 1 89.5 47 SER B N 1
ATOM 883 C CA . SER B 1 47 ? -4.406 -2.971 4.988 1 89.5 47 SER B CA 1
ATOM 884 C C . SER B 1 47 ? -4.566 -1.457 4.902 1 89.5 47 SER B C 1
ATOM 886 O O . SER B 1 47 ? -4.309 -0.857 3.857 1 89.5 47 SER B O 1
ATOM 888 N N . THR B 1 48 ? -5.078 -0.864 6.016 1 92 48 THR B N 1
ATOM 889 C CA . THR B 1 48 ? -5.332 0.573 6.031 1 92 48 THR B CA 1
ATOM 890 C C . THR B 1 48 ? -4.668 1.227 7.242 1 92 48 THR B C 1
ATOM 892 O O . THR B 1 48 ? -4.676 0.665 8.336 1 92 48 THR B O 1
ATOM 895 N N . ALA B 1 49 ? -4.188 2.385 6.996 1 92.19 49 ALA B N 1
ATOM 896 C CA . ALA B 1 49 ? -3.656 3.211 8.078 1 92.19 49 ALA B CA 1
ATOM 897 C C . ALA B 1 49 ? -4.098 4.664 7.922 1 92.19 49 ALA B C 1
ATOM 899 O O . ALA B 1 49 ? -4.297 5.145 6.805 1 92.19 49 ALA B O 1
ATOM 900 N N . GLU B 1 50 ? -4.242 5.312 9.102 1 94.75 50 GLU B N 1
ATOM 901 C CA . GLU B 1 50 ? -4.566 6.734 9.117 1 94.75 50 GLU B CA 1
ATOM 902 C C . GLU B 1 50 ? -3.365 7.57 9.555 1 94.75 50 GLU B C 1
ATOM 904 O O . GLU B 1 50 ? -2.764 7.301 10.602 1 94.75 50 GLU B O 1
ATOM 909 N N . LEU B 1 51 ? -3.002 8.492 8.734 1 95.06 51 LEU B N 1
ATOM 910 C CA . LEU B 1 51 ? -1.911 9.406 9.062 1 95.06 51 LEU B CA 1
ATOM 911 C C . LEU B 1 51 ? -2.447 10.695 9.68 1 95.06 51 LEU B C 1
ATOM 913 O O . LEU B 1 51 ? -3.27 11.383 9.078 1 95.06 51 LEU B O 1
ATOM 917 N N . TYR B 1 52 ? -1.983 10.938 10.891 1 95.81 52 TYR B N 1
ATOM 918 C CA . TYR B 1 52 ? -2.307 12.188 11.578 1 95.81 52 TYR B CA 1
ATOM 919 C C . TYR B 1 52 ? -1.077 13.07 11.703 1 95.81 52 TYR B C 1
ATOM 921 O O . TYR B 1 52 ? -0.02 12.625 12.148 1 95.81 52 TYR B O 1
ATOM 929 N N . VAL B 1 53 ? -1.21 14.289 11.234 1 95.75 53 VAL B N 1
ATOM 930 C CA . VAL B 1 53 ? -0.098 15.234 11.305 1 95.75 53 VAL B CA 1
ATOM 931 C C . VAL B 1 53 ? -0.377 16.281 12.375 1 95.75 53 VAL B C 1
ATOM 933 O O . VAL B 1 53 ? -1.434 16.922 12.367 1 95.75 53 VAL B O 1
ATOM 936 N N . SER B 1 54 ? 0.587 16.438 13.273 1 94.69 54 SER B N 1
ATOM 937 C CA . SER B 1 54 ? 0.413 17.344 14.406 1 94.69 54 SER B CA 1
ATOM 938 C C . SER B 1 54 ? 0.839 18.766 14.055 1 94.69 54 SER B C 1
ATOM 940 O O . SER B 1 54 ? 1.834 18.969 13.352 1 94.69 54 SER B O 1
ATOM 942 N N . SER B 1 55 ? 0.146 19.734 14.547 1 92.06 55 SER B N 1
ATOM 943 C CA . SER B 1 55 ? 0.504 21.141 14.375 1 92.06 55 SER B CA 1
ATOM 944 C C . SER B 1 55 ? 1.799 21.469 15.109 1 92.06 55 SER B C 1
ATOM 946 O O . SER B 1 55 ? 2.461 22.469 14.797 1 92.06 55 SER B O 1
ATOM 948 N N . LYS B 1 56 ? 2.203 20.719 16.172 1 90.94 56 LYS B N 1
ATOM 949 C CA . LYS B 1 56 ? 3.402 20.953 16.969 1 90.94 56 LYS B CA 1
ATOM 950 C C . LYS B 1 56 ? 4.621 20.281 16.344 1 90.94 56 LYS B C 1
ATOM 952 O O . LYS B 1 56 ? 5.723 20.344 16.891 1 90.94 56 LYS B O 1
ATOM 957 N N . GLY B 1 57 ? 4.359 19.719 15.305 1 89.94 57 GLY B N 1
ATOM 958 C CA . GLY B 1 57 ? 5.422 18.984 14.641 1 89.94 57 GLY B CA 1
ATOM 959 C C . GLY B 1 57 ? 5.293 17.469 14.805 1 89.94 57 GLY B C 1
ATOM 960 O O . GLY B 1 57 ? 4.691 17 15.766 1 89.94 57 GLY B O 1
ATOM 961 N N . GLY B 1 58 ? 5.613 16.75 13.742 1 93.94 58 GLY B N 1
ATOM 962 C CA . GLY B 1 58 ? 5.586 15.289 13.781 1 93.94 58 GLY B CA 1
ATOM 963 C C . GLY B 1 58 ? 4.297 14.703 13.242 1 93.94 58 GLY B C 1
ATOM 964 O O . GLY B 1 58 ? 3.396 15.445 12.828 1 93.94 58 GLY B O 1
ATOM 965 N N . TYR B 1 59 ? 4.25 13.453 13.102 1 94.06 59 TYR B N 1
ATOM 966 C CA . TYR B 1 59 ? 3.072 12.734 12.625 1 94.06 59 TYR B CA 1
ATOM 967 C C . TYR B 1 59 ? 3.031 11.32 13.195 1 94.06 59 TYR B C 1
ATOM 969 O O . TYR B 1 59 ? 4.051 10.789 13.641 1 94.06 59 TYR B O 1
ATOM 977 N N . VAL B 1 60 ? 1.845 10.766 13.312 1 93.19 60 VAL B N 1
ATOM 978 C CA . VAL B 1 60 ? 1.641 9.414 13.812 1 93.19 60 VAL B CA 1
ATOM 979 C C . VAL B 1 60 ? 0.751 8.633 12.844 1 93.19 60 VAL B C 1
ATOM 981 O O . VAL B 1 60 ? -0.137 9.211 12.211 1 93.19 60 VAL B O 1
ATOM 984 N N . TRP B 1 61 ? 1.081 7.344 12.68 1 91.62 61 TRP B N 1
ATOM 985 C CA . TRP B 1 61 ? 0.202 6.449 11.938 1 91.62 61 TRP B CA 1
ATOM 986 C C . TRP B 1 61 ? -0.707 5.672 12.883 1 91.62 61 TRP B C 1
ATOM 988 O O . TRP B 1 61 ? -0.266 5.207 13.938 1 91.62 61 TRP B O 1
ATOM 998 N N . ASN B 1 62 ? -2.031 5.637 12.562 1 88.81 62 ASN B N 1
ATOM 999 C CA . ASN B 1 62 ? -2.984 4.828 13.312 1 88.81 62 ASN B CA 1
ATOM 1000 C C . ASN B 1 62 ? -3.48 3.643 12.492 1 88.81 62 ASN B C 1
ATOM 1002 O O . ASN B 1 62 ? -3.947 3.816 11.359 1 88.81 62 ASN B O 1
ATOM 1006 N N . GLU B 1 63 ? -3.275 2.334 12.859 1 78.31 63 GLU B N 1
ATOM 1007 C CA . GLU B 1 63 ? -3.689 1.125 12.156 1 78.31 63 GLU B CA 1
ATOM 1008 C C . GLU B 1 63 ? -4.805 0.402 12.906 1 78.31 63 GLU B C 1
ATOM 1010 O O . GLU B 1 63 ? -4.863 0.452 14.141 1 78.31 63 GLU B O 1
#